Protein AF-X0UEX7-F1 (afdb_monomer_lite)

pLDDT: mean 84.22, std 16.59, range [38.22, 97.94]

Structure (mmCIF, N/CA/C/O backbone):
data_AF-X0UEX7-F1
#
_entry.id   AF-X0UEX7-F1
#
loop_
_atom_site.group_PDB
_atom_site.id
_atom_site.type_symbol
_atom_site.label_atom_id
_atom_site.label_alt_id
_atom_site.label_comp_id
_atom_site.label_asym_id
_atom_site.label_entity_id
_atom_site.label_seq_id
_atom_site.pdbx_PDB_ins_code
_atom_site.Cartn_x
_atom_site.Cartn_y
_atom_site.Cartn_z
_atom_site.occupancy
_atom_site.B_iso_or_equiv
_atom_site.auth_seq_id
_atom_site.auth_comp_id
_atom_site.auth_asym_id
_atom_site.auth_atom_id
_atom_site.pdbx_PDB_model_num
ATOM 1 N N . GLN A 1 1 ? -10.535 10.333 -13.454 1.00 56.88 1 GLN A N 1
ATOM 2 C CA . GLN A 1 1 ? -9.113 10.451 -13.052 1.00 56.88 1 GLN A CA 1
ATOM 3 C C . GLN A 1 1 ? -8.236 9.712 -14.061 1.00 56.88 1 GLN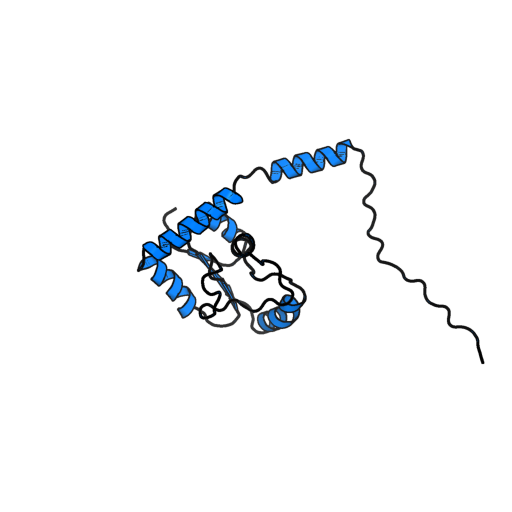 A C 1
ATOM 5 O O . GLN A 1 1 ? -8.600 8.604 -14.442 1.00 56.88 1 GLN A O 1
ATOM 10 N N . ALA A 1 2 ? -7.135 10.336 -14.504 1.00 71.94 2 ALA A N 1
ATOM 11 C CA . ALA A 1 2 ? -6.387 9.975 -15.721 1.00 71.94 2 ALA A CA 1
ATOM 12 C C . ALA A 1 2 ? -5.042 9.241 -15.506 1.00 71.94 2 ALA A C 1
ATOM 14 O O . ALA A 1 2 ? -4.434 8.817 -16.481 1.00 71.94 2 ALA A O 1
ATOM 15 N N . ALA A 1 3 ? -4.555 9.079 -14.269 1.00 87.25 3 ALA A N 1
ATOM 16 C CA . ALA A 1 3 ? -3.246 8.458 -14.032 1.00 87.25 3 ALA A CA 1
ATOM 17 C C . ALA A 1 3 ? -3.270 6.936 -14.284 1.00 87.25 3 ALA A C 1
ATOM 19 O O . ALA A 1 3 ? -4.128 6.231 -13.744 1.00 87.25 3 ALA A O 1
ATOM 20 N N . HIS A 1 4 ? -2.322 6.436 -15.086 1.00 92.50 4 HIS A N 1
ATOM 21 C CA . HIS A 1 4 ? -2.142 5.000 -15.361 1.00 92.50 4 HIS A CA 1
ATOM 22 C C . HIS A 1 4 ? -1.633 4.246 -14.126 1.00 92.50 4 HIS A C 1
ATOM 24 O O . HIS A 1 4 ? -2.213 3.233 -13.741 1.00 92.50 4 HIS A O 1
ATOM 30 N N . SER A 1 5 ? -0.617 4.810 -13.471 1.00 94.31 5 SER A N 1
ATOM 31 C CA . SER A 1 5 ? 0.024 4.310 -12.249 1.00 94.31 5 SER A CA 1
ATOM 32 C C . SER A 1 5 ? 0.353 5.480 -11.323 1.00 94.31 5 SER A C 1
ATOM 34 O O . SER A 1 5 ? 0.440 6.624 -11.780 1.00 94.31 5 SER A O 1
ATOM 36 N N . THR A 1 6 ? 0.571 5.211 -10.038 1.00 95.50 6 THR A N 1
ATOM 37 C CA . THR A 1 6 ? 0.840 6.245 -9.026 1.00 95.50 6 THR A CA 1
ATOM 38 C C . THR A 1 6 ? 2.053 5.914 -8.158 1.00 95.50 6 THR A C 1
ATOM 40 O O . THR A 1 6 ? 2.391 4.756 -7.920 1.00 95.50 6 THR A O 1
ATOM 43 N N . ILE A 1 7 ? 2.704 6.962 -7.652 1.00 95.62 7 ILE A N 1
ATOM 44 C CA . ILE A 1 7 ? 3.680 6.884 -6.561 1.00 95.62 7 ILE A CA 1
ATOM 45 C C . ILE A 1 7 ? 3.120 7.752 -5.436 1.00 95.62 7 ILE A C 1
ATOM 47 O O . ILE A 1 7 ? 2.746 8.898 -5.686 1.00 95.62 7 ILE A O 1
ATOM 51 N N . ALA A 1 8 ? 3.019 7.221 -4.220 1.00 94.25 8 ALA A N 1
ATOM 52 C CA . ALA A 1 8 ? 2.411 7.939 -3.102 1.00 94.25 8 ALA A CA 1
ATOM 53 C C . ALA A 1 8 ? 3.148 7.710 -1.777 1.00 94.25 8 ALA A C 1
ATOM 55 O O . ALA A 1 8 ? 3.756 6.665 -1.550 1.00 94.25 8 ALA A O 1
ATOM 56 N N . CYS A 1 9 ? 3.044 8.680 -0.869 1.00 87.69 9 CYS A N 1
ATOM 57 C CA . CYS A 1 9 ? 3.437 8.497 0.525 1.00 87.69 9 CYS A CA 1
ATOM 58 C C . CYS A 1 9 ? 2.318 7.762 1.280 1.00 87.69 9 CYS A C 1
ATOM 60 O O . CYS A 1 9 ? 1.143 8.104 1.138 1.00 87.69 9 CYS A O 1
ATOM 62 N N . SER A 1 10 ? 2.675 6.751 2.079 1.00 72.00 10 SER A N 1
ATOM 63 C CA . SER A 1 10 ? 1.714 5.956 2.862 1.00 72.00 10 SER A CA 1
ATOM 64 C C . SER A 1 10 ? 0.906 6.839 3.823 1.00 72.00 10 SER A C 1
ATOM 66 O O . SER A 1 10 ? 1.479 7.613 4.587 1.00 72.00 10 SER A O 1
ATOM 68 N N . GLY A 1 11 ? -0.423 6.727 3.775 1.00 73.38 11 GLY A N 1
ATOM 69 C CA . GLY A 1 11 ? -1.374 7.520 4.559 1.00 73.38 11 GLY A CA 1
ATOM 70 C C . GLY A 1 11 ? -2.821 7.232 4.143 1.00 73.38 11 GLY A C 1
ATOM 71 O O . GLY A 1 11 ? -3.098 6.186 3.545 1.00 73.38 11 GLY A O 1
ATOM 72 N N . SER A 1 12 ? -3.743 8.167 4.398 1.00 79.62 12 SER A N 1
ATOM 73 C CA . SER A 1 12 ? -5.158 8.059 3.982 1.00 79.62 12 SER A CA 1
ATOM 74 C C . SER A 1 12 ? -5.330 7.861 2.471 1.00 79.62 12 SER A C 1
ATOM 76 O O . SER A 1 12 ? -6.255 7.173 2.043 1.00 79.62 12 SER A O 1
ATOM 78 N N . VAL A 1 13 ? -4.387 8.373 1.675 1.00 89.81 13 VAL A N 1
ATOM 79 C CA . VAL A 1 13 ? -4.380 8.246 0.212 1.00 89.81 13 VAL A CA 1
ATOM 80 C C . VAL A 1 13 ? -4.347 6.789 -0.262 1.00 89.81 13 VAL A C 1
ATOM 82 O O . VAL A 1 13 ? -4.874 6.480 -1.321 1.00 89.81 13 VAL A O 1
ATOM 85 N N . SER A 1 14 ? -3.789 5.860 0.522 1.00 92.00 14 SER A N 1
ATOM 86 C CA . SER A 1 14 ? -3.714 4.444 0.125 1.00 92.00 14 SER A CA 1
ATOM 87 C C . SER A 1 14 ? -5.098 3.802 -0.038 1.00 92.00 14 SER A C 1
ATOM 89 O O . SER A 1 14 ? -5.321 3.053 -0.988 1.00 92.00 14 SER A O 1
ATOM 91 N N . LEU A 1 15 ? -6.055 4.142 0.832 1.00 91.69 15 LEU A N 1
ATOM 92 C CA . LEU A 1 15 ? -7.439 3.669 0.728 1.00 91.69 15 LEU A CA 1
ATOM 93 C C . LEU A 1 15 ? -8.195 4.345 -0.420 1.00 91.69 15 LEU A C 1
ATOM 95 O O . LEU A 1 15 ? -9.039 3.717 -1.055 1.00 91.69 15 LEU A O 1
ATOM 99 N N . GLU A 1 16 ? -7.876 5.603 -0.719 1.00 92.31 16 GLU A N 1
ATOM 100 C CA . GLU A 1 16 ? -8.421 6.301 -1.886 1.00 92.31 16 GLU A CA 1
ATOM 101 C C . GLU A 1 16 ? -7.916 5.667 -3.194 1.00 92.31 16 GLU A C 1
ATOM 103 O O . GLU A 1 16 ? -8.694 5.397 -4.108 1.00 92.31 16 GLU A O 1
ATOM 108 N N . LEU A 1 17 ? -6.627 5.330 -3.259 1.00 94.56 17 LEU A N 1
ATOM 109 C CA . LEU A 1 17 ? -6.024 4.640 -4.402 1.00 94.56 17 LEU A CA 1
ATOM 110 C C . LEU A 1 17 ? -6.574 3.219 -4.571 1.00 94.56 17 LEU A C 1
ATOM 112 O O . LEU A 1 17 ? -6.796 2.791 -5.704 1.00 94.56 17 LEU A O 1
ATOM 116 N N . LEU A 1 18 ? -6.880 2.521 -3.470 1.00 94.50 18 LEU A N 1
ATOM 117 C CA . LEU A 1 18 ? -7.648 1.273 -3.500 1.00 94.50 18 LEU A CA 1
ATOM 118 C C . LEU A 1 18 ? -9.052 1.495 -4.079 1.00 94.50 18 LEU A C 1
ATOM 120 O O . LEU A 1 18 ? -9.477 0.755 -4.963 1.00 94.50 18 LEU A O 1
ATOM 124 N N . TYR A 1 19 ? -9.770 2.527 -3.628 1.00 92.69 19 TYR A N 1
ATOM 125 C CA . TYR A 1 19 ? -11.111 2.832 -4.129 1.00 92.69 19 TYR A CA 1
ATOM 126 C C . TYR A 1 19 ? -11.125 3.092 -5.644 1.00 92.69 19 TYR A C 1
ATOM 128 O O . TYR A 1 19 ? -12.051 2.661 -6.339 1.00 92.69 19 TYR A O 1
ATOM 136 N N . PHE A 1 20 ? -10.091 3.742 -6.178 1.00 93.81 20 PHE A N 1
ATOM 137 C CA . PHE A 1 20 ? -9.929 3.979 -7.618 1.00 93.81 20 PHE A CA 1
ATOM 138 C C . PHE A 1 20 ? -9.182 2.875 -8.372 1.00 93.81 20 PHE A C 1
ATOM 140 O O . PHE A 1 20 ? -8.942 3.045 -9.571 1.00 93.81 20 PHE A O 1
ATOM 147 N N . THR A 1 21 ? -8.813 1.798 -7.673 1.00 96.06 21 THR A N 1
ATOM 148 C CA . THR A 1 21 ? -8.124 0.613 -8.199 1.00 96.06 21 THR A CA 1
ATOM 149 C C . THR A 1 21 ? -6.873 0.974 -8.997 1.00 96.06 21 THR A C 1
ATOM 151 O O . THR A 1 21 ? -6.651 0.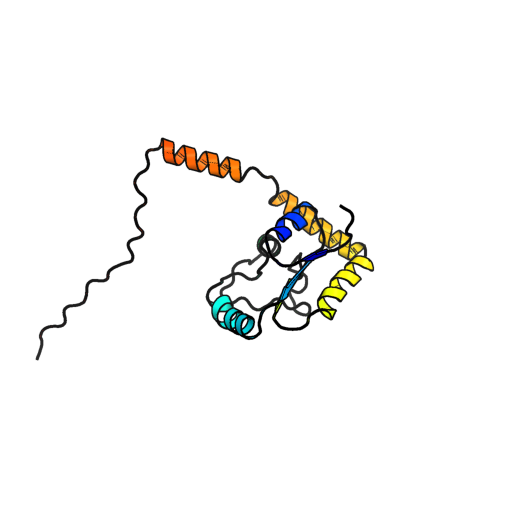514 -10.116 1.00 96.06 21 THR A O 1
ATOM 154 N N . ARG A 1 22 ? -6.048 1.858 -8.416 1.00 95.00 22 ARG A N 1
ATOM 155 C CA . ARG A 1 22 ? -4.832 2.386 -9.047 1.00 95.00 22 ARG A CA 1
ATOM 156 C C . ARG A 1 22 ? -3.584 1.638 -8.580 1.00 95.00 22 ARG A C 1
ATOM 158 O O . ARG A 1 22 ? -3.252 1.732 -7.396 1.00 95.00 22 ARG A O 1
ATOM 165 N N . PRO A 1 23 ? -2.860 0.957 -9.491 1.00 96.75 23 PRO A N 1
ATOM 166 C CA . PRO A 1 23 ? -1.540 0.413 -9.194 1.00 96.75 23 PRO A CA 1
ATOM 167 C C . PRO A 1 23 ? -0.621 1.507 -8.650 1.00 96.75 23 PRO A C 1
ATOM 169 O O . PRO A 1 23 ? -0.419 2.538 -9.298 1.00 96.75 23 PRO A O 1
ATOM 172 N N . THR A 1 24 ? -0.128 1.297 -7.430 1.00 96.81 24 THR A N 1
ATOM 173 C CA . THR A 1 24 ? 0.583 2.314 -6.651 1.00 96.81 24 THR A CA 1
ATOM 174 C C . THR A 1 24 ? 1.866 1.744 -6.070 1.00 96.81 24 THR A C 1
ATOM 176 O O . THR A 1 24 ? 1.833 0.705 -5.415 1.00 96.81 24 THR A O 1
ATOM 179 N N . VAL A 1 25 ? 2.973 2.469 -6.222 1.00 96.69 25 VAL A N 1
ATOM 180 C CA . VAL A 1 25 ? 4.175 2.262 -5.406 1.00 96.69 25 VAL A CA 1
ATOM 181 C C . VAL A 1 25 ? 4.133 3.200 -4.207 1.00 96.69 25 VAL A C 1
ATOM 183 O O . VAL A 1 25 ? 3.927 4.408 -4.347 1.00 96.69 25 VAL A O 1
ATOM 186 N N . ILE A 1 26 ? 4.341 2.656 -3.016 1.00 95.81 26 ILE A N 1
ATOM 187 C CA . ILE A 1 26 ? 4.364 3.411 -1.773 1.00 95.81 26 ILE A CA 1
ATOM 188 C C . ILE A 1 26 ? 5.811 3.697 -1.394 1.00 95.81 26 ILE A C 1
ATOM 190 O O . ILE A 1 26 ? 6.593 2.793 -1.115 1.00 95.81 26 ILE A O 1
ATOM 194 N N . TYR A 1 27 ? 6.178 4.970 -1.341 1.00 94.44 27 TYR A N 1
ATOM 195 C CA . TYR A 1 27 ? 7.513 5.390 -0.932 1.00 94.44 27 TYR A CA 1
ATOM 196 C C . TYR A 1 27 ? 7.415 6.326 0.261 1.00 94.44 27 TYR A C 1
ATOM 198 O O . TYR A 1 27 ? 6.646 7.286 0.250 1.00 94.44 27 TYR A O 1
ATOM 206 N N . TYR A 1 28 ? 8.199 6.053 1.301 1.00 91.19 28 TYR A N 1
ATOM 207 C CA . TYR A 1 28 ? 8.228 6.901 2.481 1.00 91.19 28 TYR A CA 1
ATOM 208 C C . TYR A 1 28 ? 9.671 7.147 2.911 1.00 91.19 28 TYR A C 1
ATOM 210 O O . TYR A 1 28 ? 10.369 6.231 3.352 1.00 91.19 28 TYR A O 1
ATOM 218 N N . LYS A 1 29 ? 10.117 8.405 2.793 1.00 91.31 29 LYS A N 1
ATOM 219 C CA . LYS A 1 29 ? 11.471 8.798 3.183 1.00 91.31 29 LYS A CA 1
ATOM 220 C C . LYS A 1 29 ? 11.568 8.917 4.698 1.00 91.31 29 LYS A C 1
ATOM 222 O O . LYS A 1 29 ? 10.970 9.800 5.306 1.00 91.31 29 LYS A O 1
ATOM 227 N N . LEU A 1 30 ? 12.375 8.055 5.297 1.00 90.75 30 LEU A N 1
ATOM 228 C CA . LEU A 1 30 ? 12.713 8.116 6.715 1.00 90.75 30 LEU A CA 1
ATOM 229 C C . LEU A 1 30 ? 14.049 8.836 6.917 1.00 90.75 30 LEU A C 1
ATOM 231 O O . LEU A 1 30 ? 14.928 8.804 6.053 1.00 90.75 30 LEU A O 1
ATOM 235 N N . SER A 1 31 ? 14.244 9.461 8.079 1.00 92.06 31 SER A N 1
ATOM 236 C CA . SER A 1 31 ? 15.596 9.847 8.495 1.00 92.06 31 SER A CA 1
ATOM 237 C C . SER A 1 31 ? 16.386 8.589 8.872 1.00 92.06 31 SER A C 1
ATOM 239 O O . SER A 1 31 ? 15.805 7.593 9.298 1.00 92.06 31 SER A O 1
ATOM 241 N N . ARG A 1 32 ? 17.717 8.603 8.730 1.00 91.56 32 ARG A N 1
ATOM 242 C CA . ARG A 1 32 ? 18.557 7.422 9.030 1.00 91.56 32 ARG A CA 1
ATOM 243 C C . ARG A 1 32 ? 18.407 6.952 10.478 1.00 91.56 32 ARG A C 1
ATOM 245 O O . ARG A 1 32 ? 18.300 5.757 10.736 1.00 91.56 32 ARG A O 1
ATOM 252 N N . VAL A 1 33 ? 18.363 7.905 11.408 1.00 90.38 33 VAL A N 1
ATOM 253 C CA . VAL A 1 33 ? 18.163 7.636 12.839 1.00 90.38 33 VAL A CA 1
ATOM 254 C C . VAL A 1 33 ? 16.777 7.045 13.078 1.00 90.38 33 VAL A C 1
ATOM 256 O O . VAL A 1 33 ? 16.647 6.064 13.805 1.00 90.38 33 VAL A O 1
ATOM 259 N N . PHE A 1 34 ? 15.752 7.592 12.421 1.00 87.12 34 PHE A N 1
ATOM 260 C CA . PHE A 1 34 ? 14.399 7.072 12.547 1.00 87.12 34 PHE A CA 1
ATOM 261 C C . PHE A 1 34 ? 14.258 5.682 11.929 1.00 87.12 34 PHE A C 1
ATOM 263 O O . PHE A 1 34 ? 13.656 4.825 12.553 1.00 87.12 34 PHE A O 1
ATOM 270 N N . GLU A 1 35 ? 14.842 5.404 10.760 1.00 87.56 35 GLU A N 1
ATOM 271 C CA . GLU A 1 35 ? 14.825 4.057 10.176 1.00 87.56 35 GLU A CA 1
ATOM 272 C C . GLU A 1 35 ? 15.532 3.047 11.086 1.00 87.56 35 GLU A C 1
ATOM 274 O O . GLU A 1 35 ? 15.037 1.936 11.278 1.00 87.56 35 GLU A O 1
ATOM 279 N N . TRP A 1 36 ? 16.666 3.425 11.680 1.00 88.00 36 TRP A N 1
ATOM 280 C CA . TRP A 1 36 ? 17.357 2.580 12.651 1.00 88.00 36 TRP A CA 1
ATOM 281 C C . TRP A 1 36 ? 16.477 2.293 13.874 1.00 88.00 36 TRP A C 1
ATOM 283 O O . TRP A 1 36 ? 16.319 1.133 14.262 1.00 88.00 36 TRP A O 1
ATOM 293 N N . LEU A 1 37 ? 15.853 3.329 14.446 1.00 86.38 37 LEU A N 1
ATOM 294 C CA . LEU A 1 37 ? 14.965 3.194 15.599 1.00 86.38 37 LEU A CA 1
ATOM 295 C C . LEU A 1 37 ? 13.726 2.366 15.251 1.00 86.38 37 LEU A C 1
ATOM 297 O O . LEU A 1 37 ? 13.355 1.472 16.005 1.00 86.38 37 LEU A O 1
ATOM 301 N N . PHE A 1 38 ? 13.131 2.614 14.088 1.00 82.75 38 PHE A N 1
ATOM 302 C CA . PHE A 1 38 ? 12.006 1.871 13.542 1.00 82.75 38 PHE A CA 1
ATOM 303 C C . PHE A 1 38 ? 12.370 0.387 13.428 1.00 82.75 38 PHE A C 1
ATOM 305 O O . PHE A 1 38 ? 11.771 -0.442 14.100 1.00 82.75 38 PHE A O 1
ATOM 312 N N . ARG A 1 39 ? 13.452 0.025 12.734 1.00 81.69 39 ARG A N 1
ATOM 313 C CA . ARG A 1 39 ? 13.904 -1.378 12.634 1.00 81.69 39 ARG A CA 1
ATOM 314 C C . ARG A 1 39 ? 14.209 -2.023 13.993 1.00 81.69 39 ARG A C 1
ATOM 316 O O . ARG A 1 39 ? 14.108 -3.237 14.140 1.00 81.69 39 ARG A O 1
ATOM 323 N N . ARG A 1 40 ? 14.617 -1.244 14.999 1.00 80.75 40 ARG A N 1
ATOM 324 C CA . ARG A 1 40 ? 14.966 -1.765 16.330 1.00 80.75 40 ARG A CA 1
ATOM 325 C C . ARG A 1 40 ? 13.751 -1.922 17.246 1.00 80.75 40 ARG A C 1
ATOM 327 O O . ARG A 1 40 ? 13.693 -2.892 18.002 1.00 80.75 40 ARG A O 1
ATOM 334 N N . VAL A 1 41 ? 12.822 -0.975 17.217 1.00 77.19 41 VAL A N 1
ATOM 335 C CA . VAL A 1 41 ? 11.679 -0.891 18.136 1.00 77.19 41 VAL A CA 1
ATOM 336 C C . VAL A 1 41 ? 10.406 -1.359 17.450 1.00 77.19 41 VAL A C 1
ATOM 338 O O . VAL A 1 41 ? 9.735 -2.250 17.963 1.00 77.19 41 VAL A O 1
ATOM 341 N N . PHE A 1 42 ? 10.102 -0.825 16.267 1.00 70.12 42 PHE A N 1
ATOM 342 C CA . PHE A 1 42 ? 8.916 -1.202 15.504 1.00 70.12 42 PHE A CA 1
ATOM 343 C C . PHE A 1 42 ? 8.929 -2.695 15.178 1.00 70.12 42 PHE A C 1
ATOM 345 O O . PHE A 1 42 ? 7.978 -3.372 15.529 1.00 70.12 42 PHE A O 1
ATOM 352 N N . SER A 1 43 ? 10.033 -3.264 14.681 1.00 69.62 43 SER A N 1
ATOM 353 C CA . SER A 1 43 ? 10.102 -4.713 14.400 1.00 69.62 43 SER A CA 1
ATOM 354 C C . SER A 1 43 ? 9.948 -5.623 15.633 1.00 69.62 43 SER A C 1
ATOM 356 O O . SER A 1 43 ? 9.840 -6.836 15.472 1.00 69.62 43 SER A O 1
ATOM 358 N N . ARG A 1 44 ? 9.973 -5.075 16.859 1.00 68.81 44 ARG A N 1
ATOM 359 C CA . ARG A 1 44 ? 9.721 -5.817 18.108 1.00 68.81 44 ARG A CA 1
ATOM 360 C C . ARG A 1 44 ? 8.322 -5.601 18.672 1.00 68.81 44 ARG A C 1
ATOM 362 O O . ARG A 1 44 ? 7.780 -6.500 19.305 1.00 68.81 44 ARG A O 1
ATOM 369 N N . VAL A 1 45 ? 7.779 -4.398 18.508 1.00 73.38 45 VAL A N 1
ATOM 370 C CA . VAL A 1 45 ? 6.515 -3.983 19.133 1.00 73.38 45 VAL A CA 1
ATOM 371 C C . VAL A 1 45 ? 5.365 -4.053 18.137 1.00 73.38 45 VAL A C 1
ATOM 373 O O . VAL A 1 45 ? 4.280 -4.534 18.461 1.00 73.38 45 VAL A O 1
ATOM 376 N N . ALA A 1 46 ? 5.601 -3.587 16.915 1.00 71.69 46 ALA A N 1
ATOM 377 C CA . ALA A 1 46 ? 4.637 -3.654 15.842 1.00 71.69 46 ALA A CA 1
ATOM 378 C C . ALA A 1 46 ? 4.637 -5.069 15.277 1.00 71.69 46 ALA A C 1
ATOM 380 O O . ALA A 1 46 ? 5.554 -5.504 14.582 1.00 71.69 46 ALA A O 1
ATOM 381 N N . LYS A 1 47 ? 3.571 -5.794 15.597 1.00 82.88 47 LYS A N 1
ATOM 382 C CA . LYS A 1 47 ? 3.345 -7.149 15.112 1.00 82.88 47 LYS A CA 1
ATOM 383 C C . LYS A 1 47 ? 2.773 -7.140 13.699 1.00 82.88 47 LYS A C 1
ATOM 385 O O . LYS A 1 47 ? 1.880 -7.925 13.458 1.00 82.88 47 LYS A O 1
ATOM 390 N N . ILE A 1 48 ? 3.168 -6.227 12.811 1.00 85.88 48 ILE A N 1
ATOM 391 C CA . ILE A 1 48 ? 2.559 -6.071 11.478 1.00 85.88 48 ILE A CA 1
ATOM 392 C C . ILE A 1 48 ? 3.605 -6.159 10.376 1.00 85.88 48 ILE A C 1
ATOM 394 O O . ILE A 1 48 ? 4.682 -5.580 10.497 1.00 85.88 48 ILE A O 1
ATOM 398 N N . ARG A 1 49 ? 3.279 -6.884 9.303 1.00 86.50 49 ARG A N 1
ATOM 399 C CA . ARG A 1 49 ? 4.203 -7.152 8.190 1.00 86.50 49 ARG A CA 1
ATOM 400 C C . ARG A 1 49 ? 4.394 -5.955 7.260 1.00 86.50 49 ARG A C 1
ATOM 402 O O . ARG A 1 49 ? 5.504 -5.721 6.796 1.00 86.50 49 ARG A O 1
ATOM 409 N N . TYR A 1 50 ? 3.319 -5.216 7.011 1.00 88.75 50 TYR A N 1
ATOM 410 C CA . TYR A 1 50 ? 3.293 -4.081 6.095 1.00 88.75 50 TYR A CA 1
ATOM 411 C C . TYR A 1 50 ? 2.875 -2.805 6.814 1.00 88.75 50 TYR A C 1
ATOM 413 O O . TYR A 1 50 ? 2.110 -2.838 7.778 1.00 88.75 50 TYR A O 1
ATOM 421 N N . VAL A 1 51 ? 3.369 -1.669 6.333 1.00 87.56 51 VAL A N 1
ATOM 422 C CA . VAL A 1 51 ? 2.996 -0.342 6.833 1.00 87.56 51 VAL A CA 1
ATOM 423 C C . VAL A 1 51 ? 1.659 0.093 6.243 1.00 87.56 51 VAL A C 1
ATOM 425 O O . VAL A 1 51 ? 0.872 0.760 6.915 1.00 87.56 51 VAL A O 1
ATOM 428 N N . THR A 1 52 ? 1.382 -0.256 4.986 1.00 90.88 52 THR A N 1
ATOM 429 C CA . THR A 1 52 ? 0.132 0.138 4.333 1.00 90.88 52 THR A CA 1
ATOM 430 C C . THR A 1 52 ? -1.010 -0.793 4.726 1.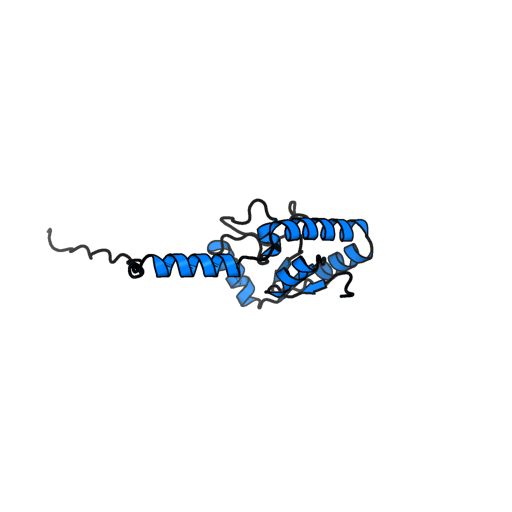00 90.88 52 THR A C 1
ATOM 432 O O . THR A 1 52 ? -0.905 -2.019 4.662 1.00 90.88 52 THR A O 1
ATOM 435 N N . LEU A 1 53 ? -2.155 -0.204 5.082 1.00 90.69 53 LEU A N 1
ATOM 436 C CA . LEU A 1 53 ? -3.348 -0.980 5.422 1.00 90.69 53 LEU A CA 1
ATOM 437 C C . LEU A 1 53 ? -3.816 -1.851 4.246 1.00 90.69 53 LEU A C 1
ATOM 439 O O . LEU A 1 53 ? -4.264 -2.970 4.457 1.00 90.69 53 LEU A O 1
ATOM 443 N N . VAL A 1 54 ? -3.669 -1.367 3.011 1.00 93.56 54 VAL A N 1
ATOM 444 C CA . VAL A 1 54 ? -4.043 -2.116 1.801 1.00 93.56 54 VAL A CA 1
ATOM 445 C C . VAL A 1 54 ? -3.283 -3.440 1.707 1.00 93.56 54 VAL A C 1
ATOM 447 O O . VAL A 1 54 ? -3.911 -4.475 1.503 1.00 93.56 54 VAL A O 1
ATOM 450 N N . ASN A 1 55 ? -1.966 -3.439 1.936 1.00 93.81 55 ASN A N 1
ATOM 451 C CA . ASN A 1 55 ? -1.185 -4.676 1.939 1.00 93.81 55 ASN A CA 1
ATOM 452 C C . ASN A 1 55 ? -1.544 -5.578 3.129 1.00 93.81 55 ASN A C 1
ATOM 454 O O . ASN A 1 55 ? -1.628 -6.793 2.967 1.00 93.81 55 ASN A O 1
ATOM 458 N N . LEU A 1 56 ? -1.826 -5.004 4.307 1.00 92.00 56 LEU A N 1
ATOM 459 C CA . LEU A 1 56 ? -2.273 -5.776 5.475 1.00 92.00 56 LEU A CA 1
ATOM 460 C C . LEU A 1 56 ? -3.619 -6.487 5.256 1.00 92.00 56 LEU A C 1
ATOM 462 O O . LEU A 1 56 ? -3.829 -7.551 5.822 1.00 92.00 56 LEU A O 1
ATOM 466 N N . LEU A 1 57 ? -4.526 -5.934 4.448 1.00 92.19 57 LEU A N 1
ATOM 467 C CA . LEU A 1 57 ? -5.833 -6.550 4.168 1.00 92.19 57 LEU A CA 1
ATOM 468 C C . LEU A 1 57 ? -5.769 -7.710 3.156 1.00 92.19 57 LEU A C 1
ATOM 470 O O . LEU A 1 57 ? -6.743 -8.455 3.000 1.00 92.19 57 LEU A O 1
ATOM 474 N N . VAL A 1 58 ? -4.650 -7.832 2.441 1.00 91.50 58 VAL A N 1
ATOM 475 C CA . VAL A 1 58 ? -4.424 -8.847 1.398 1.00 91.50 58 VAL A CA 1
ATOM 476 C C . VAL A 1 58 ? -3.495 -9.945 1.885 1.00 91.50 58 VAL A C 1
ATOM 478 O O . VAL A 1 58 ? -3.626 -11.081 1.451 1.00 91.50 58 VAL A O 1
ATOM 481 N N . CYS A 1 59 ? -2.561 -9.598 2.764 1.00 89.56 59 CYS A N 1
ATOM 482 C CA . CYS A 1 59 ? -1.630 -10.529 3.371 1.00 89.56 59 CYS A CA 1
ATOM 483 C C . CYS A 1 59 ? -2.370 -11.635 4.140 1.00 89.56 59 CYS A C 1
ATOM 485 O O . CYS A 1 59 ? -3.229 -11.335 4.969 1.00 89.56 59 CYS A O 1
ATOM 487 N N . ASP A 1 60 ? -1.985 -12.893 3.915 1.00 85.62 60 ASP A N 1
ATOM 488 C CA . ASP A 1 60 ? -2.532 -14.050 4.642 1.00 85.62 60 ASP A CA 1
ATOM 489 C C . ASP A 1 60 ? -2.141 -14.024 6.129 1.00 85.62 60 ASP A C 1
ATOM 491 O O . ASP A 1 60 ? -2.914 -14.393 7.012 1.00 85.62 60 ASP A O 1
ATOM 495 N N . GLU A 1 61 ? -0.933 -13.533 6.415 1.00 86.50 61 GLU A N 1
ATOM 496 C CA . GLU A 1 61 ? -0.363 -13.425 7.758 1.00 86.50 61 GLU A CA 1
ATOM 497 C C . GLU A 1 61 ? 0.022 -11.968 8.055 1.00 86.50 61 GLU A C 1
ATOM 499 O O . GLU A 1 61 ? 1.216 -11.622 8.080 1.00 86.50 61 GLU A O 1
ATOM 504 N N . PRO A 1 62 ? -0.976 -11.086 8.268 1.00 85.06 62 PRO A N 1
ATOM 505 C CA . PRO A 1 62 ? -0.730 -9.661 8.453 1.00 85.06 62 PRO A CA 1
ATOM 506 C C . PRO A 1 62 ? 0.010 -9.392 9.758 1.00 85.06 62 PRO A C 1
ATOM 508 O O . PRO A 1 62 ? 0.759 -8.414 9.845 1.00 85.06 62 PRO A O 1
ATOM 511 N N . PHE A 1 63 ? -0.180 -10.272 10.750 1.00 87.19 63 PHE A N 1
ATOM 512 C CA . PHE A 1 63 ? 0.468 -10.173 12.041 1.00 87.19 63 PHE A CA 1
ATOM 513 C C . PHE A 1 63 ? 1.627 -11.155 12.187 1.00 87.19 63 PHE A C 1
ATOM 515 O O . PHE A 1 63 ? 1.438 -12.365 12.088 1.00 87.19 63 PHE A O 1
ATOM 522 N N . CYS A 1 64 ? 2.823 -10.652 12.485 1.00 77.44 64 CYS A N 1
ATOM 523 C CA . CYS A 1 64 ? 4.011 -11.477 12.685 1.00 77.44 64 CYS A CA 1
ATOM 524 C C . CYS A 1 64 ? 4.799 -11.030 13.922 1.00 77.44 64 CYS A C 1
ATOM 526 O O . CYS A 1 64 ? 4.826 -9.854 14.276 1.00 77.44 64 CYS A O 1
ATOM 528 N N . GLN A 1 65 ? 5.442 -11.981 14.610 1.00 68.50 65 GLN A N 1
ATOM 529 C CA . GLN A 1 65 ? 6.231 -11.684 15.817 1.00 68.50 65 GLN A CA 1
ATOM 530 C C . GLN A 1 65 ? 7.489 -10.862 15.512 1.00 68.50 65 GLN A C 1
ATOM 532 O O . GLN A 1 65 ? 8.019 -10.192 16.397 1.00 68.50 65 GLN A O 1
ATOM 537 N N . ARG A 1 66 ? 7.969 -10.922 14.266 1.00 68.06 66 ARG A N 1
ATOM 538 C CA . ARG A 1 66 ? 9.125 -10.168 13.798 1.00 68.06 66 ARG A CA 1
ATOM 539 C C . ARG A 1 66 ? 8.953 -9.836 12.322 1.00 68.06 66 ARG A C 1
ATOM 541 O O . ARG A 1 66 ? 9.137 -10.691 11.462 1.00 68.06 66 ARG A O 1
ATOM 548 N N . ALA A 1 67 ? 8.578 -8.593 12.053 1.00 71.44 67 ALA A N 1
ATOM 549 C CA . ALA A 1 67 ? 8.448 -8.094 10.694 1.00 71.44 67 ALA A CA 1
ATOM 550 C C . ALA A 1 67 ? 9.832 -7.760 10.133 1.00 71.44 67 ALA A C 1
ATOM 552 O O . ALA A 1 67 ? 10.511 -6.844 10.617 1.00 71.44 67 ALA A O 1
ATOM 553 N N . GLU A 1 68 ? 10.254 -8.522 9.127 1.00 76.50 68 GLU A N 1
ATOM 554 C CA . GLU A 1 68 ? 11.356 -8.126 8.257 1.00 76.50 68 GLU A CA 1
ATOM 555 C C . GLU A 1 68 ? 10.831 -7.176 7.176 1.00 76.50 68 GLU A C 1
ATOM 557 O O . GLU A 1 68 ? 9.688 -7.334 6.736 1.00 76.50 68 GLU A O 1
ATOM 562 N N . PRO A 1 69 ? 11.626 -6.176 6.753 1.00 80.00 69 PRO A N 1
ATOM 563 C CA . PRO A 1 69 ? 11.257 -5.336 5.624 1.00 80.00 69 PRO A CA 1
ATOM 564 C C . PRO A 1 69 ? 10.971 -6.195 4.393 1.00 80.00 69 PRO A C 1
ATOM 566 O O . PRO A 1 69 ? 11.711 -7.137 4.115 1.00 80.00 69 PRO A O 1
ATOM 569 N N . TRP A 1 70 ? 9.924 -5.846 3.651 1.00 87.88 70 TRP A N 1
ATOM 570 C CA . TRP A 1 70 ? 9.650 -6.488 2.374 1.00 87.88 70 TRP A CA 1
ATOM 571 C C . TRP A 1 70 ? 10.830 -6.302 1.406 1.00 87.88 70 TRP A C 1
ATOM 573 O O . TRP A 1 70 ? 11.419 -5.220 1.326 1.00 87.88 70 TRP A O 1
ATOM 583 N N . ASP A 1 71 ? 11.165 -7.376 0.693 1.00 88.50 71 ASP A N 1
ATOM 584 C CA . ASP A 1 71 ? 12.243 -7.433 -0.290 1.00 88.50 71 ASP A CA 1
ATOM 585 C C . ASP A 1 71 ? 11.654 -7.723 -1.684 1.00 88.50 71 ASP A C 1
ATOM 587 O O . ASP A 1 71 ? 11.063 -8.795 -1.867 1.00 88.50 71 ASP A O 1
ATOM 591 N N . PRO A 1 72 ? 11.812 -6.814 -2.669 1.00 89.31 72 PRO A N 1
ATOM 592 C CA . PRO A 1 72 ? 11.323 -7.016 -4.034 1.00 89.31 72 PRO A CA 1
ATOM 593 C C . PRO A 1 72 ? 11.982 -8.189 -4.770 1.00 89.31 72 PRO A C 1
ATOM 595 O O . PRO A 1 72 ? 11.457 -8.622 -5.791 1.00 89.31 72 PRO A O 1
ATOM 598 N N . HIS A 1 73 ? 13.106 -8.715 -4.280 1.00 89.38 73 HIS A N 1
ATOM 599 C CA . HIS A 1 73 ? 13.796 -9.860 -4.887 1.00 89.38 73 HIS A CA 1
ATOM 600 C C . HIS A 1 73 ? 13.674 -11.144 -4.052 1.00 89.38 73 HIS A C 1
ATOM 602 O O . HIS A 1 73 ? 14.291 -12.160 -4.373 1.00 89.38 73 HIS A O 1
ATOM 608 N N . GLY A 1 74 ? 12.883 -11.105 -2.976 1.00 89.25 74 GLY A N 1
ATOM 609 C CA . GLY A 1 74 ? 12.667 -12.235 -2.082 1.00 89.25 74 GLY A CA 1
ATOM 610 C C . GLY A 1 74 ? 11.564 -13.198 -2.549 1.00 89.25 74 GLY A C 1
ATOM 611 O O . GLY A 1 74 ? 10.828 -12.924 -3.496 1.00 89.25 74 GLY A O 1
ATOM 612 N N . PRO A 1 75 ? 11.355 -14.314 -1.828 1.00 87.69 75 PRO A N 1
ATOM 613 C CA . PRO A 1 75 ? 10.350 -15.327 -2.175 1.00 87.69 75 PRO A CA 1
ATOM 614 C C . PRO A 1 75 ? 8.897 -14.830 -2.070 1.00 87.69 75 PRO A C 1
ATOM 616 O O . PRO A 1 75 ? 7.988 -15.469 -2.588 1.00 87.69 75 PRO A O 1
ATOM 619 N N . ARG A 1 76 ? 8.667 -13.700 -1.388 1.00 85.69 76 ARG A N 1
ATOM 620 C CA . ARG A 1 76 ? 7.350 -13.063 -1.199 1.00 85.69 76 ARG A CA 1
ATOM 621 C C . ARG A 1 76 ? 7.251 -11.725 -1.951 1.00 85.69 76 ARG A C 1
ATOM 623 O O . ARG A 1 76 ? 6.486 -10.846 -1.558 1.00 85.69 76 ARG A O 1
ATOM 630 N N . ALA A 1 77 ? 8.037 -11.553 -3.018 1.00 87.88 77 ALA A N 1
ATOM 631 C CA . ALA A 1 77 ? 8.068 -10.326 -3.816 1.00 87.88 77 ALA A CA 1
ATOM 632 C C . ALA A 1 77 ? 6.677 -9.919 -4.340 1.00 87.88 77 ALA A C 1
ATOM 634 O O . ALA A 1 77 ? 6.321 -8.749 -4.270 1.00 87.88 77 ALA A O 1
ATOM 635 N N . ASP A 1 78 ? 5.858 -10.884 -4.770 1.00 87.62 78 ASP A N 1
ATOM 636 C CA . ASP A 1 78 ? 4.533 -10.633 -5.364 1.00 87.62 78 ASP A CA 1
ATOM 637 C C . ASP A 1 78 ? 3.389 -10.450 -4.345 1.00 87.62 78 ASP A C 1
ATOM 639 O O . ASP A 1 78 ? 2.238 -10.191 -4.725 1.00 87.62 78 ASP A O 1
ATOM 643 N N . GLU A 1 79 ? 3.670 -10.614 -3.049 1.00 89.06 79 GLU A N 1
ATOM 644 C CA . GLU A 1 79 ? 2.655 -10.563 -1.996 1.00 89.06 79 GLU A CA 1
ATOM 645 C C . GLU A 1 79 ? 1.979 -9.185 -1.865 1.00 89.06 79 GLU A C 1
ATOM 647 O O . GLU A 1 79 ? 0.748 -9.135 -1.984 1.00 89.06 79 GLU A O 1
ATOM 652 N N . PRO A 1 80 ? 2.699 -8.060 -1.668 1.00 92.56 80 PRO A N 1
ATOM 653 C CA . PRO A 1 80 ? 2.047 -6.761 -1.561 1.00 92.56 80 PRO A CA 1
ATOM 654 C C . PRO A 1 80 ? 1.423 -6.348 -2.899 1.00 92.56 80 PRO A C 1
ATOM 656 O O . PRO A 1 80 ? 2.053 -6.436 -3.952 1.00 92.56 80 PRO A O 1
ATOM 659 N N . ILE A 1 81 ? 0.183 -5.848 -2.864 1.00 94.44 81 ILE A N 1
ATOM 660 C CA . ILE A 1 81 ? -0.432 -5.226 -4.050 1.00 94.44 81 ILE A CA 1
ATOM 661 C C . ILE A 1 81 ? 0.235 -3.877 -4.336 1.00 94.44 81 ILE A C 1
ATOM 663 O O . ILE A 1 81 ? 0.400 -3.500 -5.495 1.00 94.44 81 ILE A O 1
ATOM 667 N N . PHE A 1 82 ? 0.622 -3.161 -3.278 1.00 95.25 82 PHE A N 1
ATOM 668 C CA . PHE A 1 82 ? 1.364 -1.911 -3.349 1.00 95.25 82 PHE A CA 1
ATOM 669 C C . PHE A 1 82 ? 2.807 -2.133 -2.888 1.00 95.25 82 PHE A C 1
ATOM 671 O O . PHE A 1 82 ? 3.035 -2.186 -1.679 1.00 95.25 82 PHE A O 1
ATOM 678 N N . PRO A 1 83 ? 3.793 -2.242 -3.798 1.00 95.38 83 PRO A N 1
ATOM 679 C CA . PRO A 1 83 ? 5.205 -2.271 -3.417 1.00 95.38 83 PRO A CA 1
ATOM 680 C C . PRO A 1 83 ? 5.518 -1.112 -2.466 1.00 95.38 83 PRO A C 1
ATOM 682 O O . PRO A 1 83 ? 5.199 0.033 -2.787 1.00 95.38 83 PRO A O 1
ATOM 685 N N . GLU A 1 84 ? 6.088 -1.384 -1.289 1.00 93.25 84 GLU A N 1
ATOM 686 C CA . GLU A 1 84 ? 6.277 -0.364 -0.252 1.00 93.25 84 GLU A CA 1
ATOM 687 C C . GLU A 1 84 ? 7.726 -0.247 0.236 1.00 93.25 84 GLU A C 1
ATOM 689 O O . GLU A 1 84 ? 8.383 -1.231 0.566 1.00 93.25 84 GLU A O 1
ATOM 694 N N . TYR A 1 85 ? 8.216 0.993 0.316 1.00 93.31 85 TYR A N 1
ATOM 695 C CA . TYR A 1 85 ? 9.601 1.326 0.651 1.00 93.31 85 TYR A CA 1
ATOM 696 C C . TYR A 1 85 ? 9.678 2.374 1.777 1.00 93.31 85 TYR A C 1
ATOM 698 O O . TYR A 1 85 ? 9.939 3.554 1.515 1.00 93.31 85 TYR A O 1
ATOM 706 N N . PRO A 1 86 ? 9.467 1.980 3.048 1.00 90.50 86 PRO A N 1
ATOM 707 C CA . PRO A 1 86 ? 9.736 2.834 4.203 1.00 90.50 86 PRO A CA 1
ATOM 708 C C . PRO A 1 86 ? 11.241 2.833 4.520 1.00 90.50 86 PRO A C 1
ATOM 710 O O . PRO A 1 86 ? 11.734 2.001 5.283 1.00 90.50 86 PRO A O 1
ATOM 713 N N . THR A 1 87 ? 12.011 3.744 3.917 1.00 91.19 87 THR A N 1
ATOM 714 C CA . THR A 1 87 ? 13.478 3.743 4.056 1.00 91.19 87 THR A CA 1
ATOM 715 C C . THR A 1 87 ? 14.101 5.136 4.006 1.00 91.19 87 THR A C 1
ATOM 717 O O . THR A 1 87 ? 13.544 6.090 3.469 1.00 91.19 87 THR A O 1
ATOM 720 N N . SER A 1 88 ? 15.299 5.264 4.570 1.00 91.75 88 SER A N 1
ATOM 721 C CA . SER A 1 88 ? 16.179 6.424 4.419 1.00 91.75 88 SER A CA 1
ATOM 722 C C . SER A 1 88 ? 17.112 6.319 3.211 1.00 91.75 88 SER A C 1
ATOM 724 O O . SER A 1 88 ? 17.800 7.290 2.879 1.00 91.75 88 SER A O 1
ATOM 726 N N . ARG A 1 89 ? 17.144 5.168 2.529 1.00 91.94 89 ARG A N 1
ATOM 727 C CA . ARG A 1 89 ? 17.958 4.944 1.326 1.00 91.94 89 ARG A CA 1
ATOM 728 C C . ARG A 1 89 ? 17.307 5.548 0.084 1.00 91.94 89 ARG A C 1
ATOM 730 O O . ARG A 1 89 ? 16.173 6.020 0.136 1.00 91.94 89 ARG A O 1
ATOM 737 N N . ASP A 1 90 ? 18.074 5.625 -0.995 1.00 93.50 90 ASP A N 1
ATOM 738 C CA . ASP A 1 90 ? 17.525 5.903 -2.318 1.00 93.50 90 ASP A CA 1
ATOM 739 C C . ASP A 1 90 ? 16.936 4.607 -2.888 1.00 93.50 90 ASP A C 1
ATOM 741 O O . ASP A 1 90 ? 17.565 3.550 -2.811 1.00 93.50 90 ASP A O 1
ATOM 745 N N . LYS A 1 91 ? 15.705 4.702 -3.387 1.00 94.62 91 LYS A N 1
ATOM 746 C CA . LYS A 1 91 ? 14.939 3.623 -4.020 1.00 94.62 91 LYS A CA 1
ATOM 747 C C . LYS A 1 91 ? 14.324 4.079 -5.341 1.00 94.62 91 LYS A C 1
ATOM 749 O O . LYS A 1 91 ? 13.371 3.480 -5.818 1.00 94.62 91 LYS A O 1
ATOM 754 N N . SER A 1 92 ? 14.860 5.146 -5.934 1.00 95.19 92 SER A N 1
ATOM 755 C CA . SER A 1 92 ? 14.339 5.718 -7.177 1.00 95.19 92 SER A CA 1
ATOM 756 C C . SER A 1 92 ? 14.339 4.699 -8.316 1.00 95.19 92 SER A C 1
ATOM 758 O O . SER A 1 92 ? 13.361 4.627 -9.052 1.00 95.19 92 SER A O 1
ATOM 760 N N . ALA A 1 93 ? 15.393 3.879 -8.423 1.00 95.94 93 ALA A N 1
ATOM 761 C CA . ALA A 1 93 ? 15.475 2.812 -9.419 1.00 95.94 93 ALA A CA 1
ATOM 762 C C . ALA A 1 93 ? 14.392 1.746 -9.202 1.00 95.94 93 ALA A C 1
ATOM 764 O O . ALA A 1 93 ? 13.623 1.487 -10.122 1.00 95.94 93 ALA A O 1
ATOM 765 N N . ASP A 1 94 ? 14.271 1.209 -7.983 1.00 95.25 94 ASP A N 1
ATOM 766 C C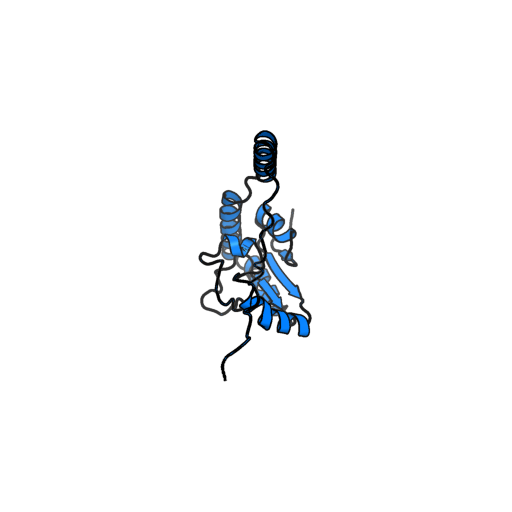A . ASP A 1 94 ? 13.251 0.208 -7.652 1.00 95.25 94 ASP A CA 1
ATOM 767 C C . ASP A 1 94 ? 11.826 0.747 -7.891 1.00 95.25 94 ASP A C 1
ATOM 769 O O . ASP A 1 94 ? 10.982 0.086 -8.487 1.00 95.25 94 ASP A O 1
ATOM 773 N N . VAL A 1 95 ? 11.546 1.980 -7.454 1.00 95.81 95 VAL A N 1
ATOM 774 C CA . VAL A 1 95 ? 10.236 2.624 -7.635 1.00 95.81 95 VAL A CA 1
ATOM 775 C C . VAL A 1 95 ? 9.930 2.830 -9.119 1.00 95.81 95 VAL A C 1
ATOM 777 O O . VAL A 1 95 ? 8.811 2.562 -9.560 1.00 95.81 95 VAL A O 1
ATOM 780 N N . ALA A 1 96 ? 10.908 3.302 -9.896 1.00 96.69 96 ALA A N 1
ATOM 781 C CA . ALA A 1 96 ? 10.747 3.499 -11.330 1.00 96.69 96 ALA A CA 1
ATOM 782 C C . ALA A 1 96 ? 10.532 2.173 -12.064 1.00 96.69 96 ALA A C 1
ATOM 784 O O . ALA A 1 96 ? 9.719 2.129 -12.983 1.00 96.69 96 ALA A O 1
ATOM 785 N N . GLU A 1 97 ? 11.208 1.101 -11.651 1.00 96.12 97 GLU A N 1
ATOM 786 C CA . GLU A 1 97 ? 11.070 -0.227 -12.246 1.00 96.12 97 GLU A CA 1
ATOM 787 C C . GLU A 1 97 ? 9.622 -0.726 -12.193 1.00 96.12 97 GLU A C 1
ATOM 789 O O . GLU A 1 97 ? 9.086 -1.102 -13.233 1.00 96.12 97 GLU A O 1
ATOM 794 N N . HIS A 1 98 ? 8.944 -0.616 -11.045 1.00 96.06 98 HIS A N 1
ATOM 795 C CA . HIS A 1 98 ? 7.521 -0.977 -10.919 1.00 96.06 98 HIS A CA 1
ATOM 796 C C . HIS A 1 98 ? 6.623 -0.167 -11.858 1.00 96.06 98 HIS A C 1
ATOM 798 O O . HIS A 1 98 ? 5.757 -0.709 -12.546 1.00 96.06 98 HIS A O 1
ATOM 804 N N . VAL A 1 99 ? 6.837 1.150 -11.923 1.00 96.56 99 VAL A N 1
ATOM 805 C CA . VAL A 1 99 ? 6.037 2.026 -12.792 1.00 96.56 99 VAL A CA 1
ATOM 806 C C . VAL A 1 99 ? 6.286 1.703 -14.265 1.00 96.56 99 VAL A C 1
ATOM 808 O O . VAL A 1 99 ? 5.337 1.624 -15.045 1.00 96.56 99 VAL A O 1
ATOM 811 N N . ILE A 1 100 ? 7.544 1.479 -14.648 1.00 97.38 100 ILE A N 1
ATOM 812 C CA . ILE A 1 100 ? 7.931 1.079 -16.001 1.00 97.38 100 ILE A CA 1
ATOM 813 C C . ILE A 1 100 ? 7.349 -0.296 -16.342 1.00 97.38 100 ILE A C 1
ATOM 815 O O . ILE A 1 100 ? 6.873 -0.469 -17.463 1.00 97.38 100 ILE A O 1
ATOM 819 N N . GLU A 1 101 ? 7.338 -1.253 -15.409 1.00 96.25 101 GLU A N 1
ATOM 820 C CA . GLU A 1 101 ? 6.730 -2.572 -15.607 1.00 96.25 101 GLU A CA 1
ATOM 821 C C . GLU A 1 101 ? 5.248 -2.424 -15.956 1.00 96.25 101 GLU A C 1
ATOM 823 O O . GLU A 1 101 ? 4.809 -2.921 -16.990 1.00 96.25 101 GLU A O 1
ATOM 828 N N . TRP A 1 102 ? 4.492 -1.657 -15.171 1.00 96.75 102 TRP A N 1
ATOM 829 C CA . TRP A 1 102 ? 3.075 -1.408 -15.441 1.00 96.75 102 TRP A CA 1
ATOM 830 C C . TRP A 1 102 ? 2.810 -0.637 -16.738 1.00 96.75 102 TRP A C 1
ATOM 832 O O . TRP A 1 102 ? 1.760 -0.822 -17.355 1.00 96.75 102 TRP A O 1
ATOM 842 N N . LEU A 1 103 ? 3.731 0.231 -17.162 1.00 96.69 103 LEU A N 1
ATOM 843 C CA . LEU A 1 103 ? 3.622 0.946 -18.437 1.00 96.69 103 LEU A CA 1
ATOM 844 C C . LEU A 1 103 ? 3.958 0.051 -19.638 1.00 96.69 103 LEU A C 1
ATOM 846 O O . LEU A 1 103 ? 3.354 0.199 -20.696 1.00 96.69 103 LEU A O 1
ATOM 850 N N . ARG A 1 104 ? 4.919 -0.868 -19.493 1.00 97.94 104 ARG A N 1
ATOM 851 C CA . ARG A 1 104 ? 5.392 -1.742 -20.580 1.00 97.94 104 ARG A CA 1
ATOM 852 C C . ARG A 1 104 ? 4.623 -3.053 -20.690 1.00 97.94 104 ARG A C 1
ATOM 854 O O . ARG A 1 104 ? 4.594 -3.639 -21.767 1.00 97.94 104 ARG A O 1
ATOM 861 N N . GLN A 1 105 ? 4.033 -3.527 -19.597 1.00 97.69 105 GLN A N 1
ATOM 862 C CA . GLN A 1 105 ? 3.375 -4.827 -19.508 1.00 97.69 105 GLN A CA 1
ATOM 863 C C . GLN A 1 105 ? 1.909 -4.652 -19.080 1.00 97.69 105 GLN A C 1
ATOM 865 O O . GLN A 1 105 ? 1.593 -4.762 -17.891 1.00 97.69 105 GLN A O 1
ATOM 870 N N . PRO A 1 106 ? 0.982 -4.434 -20.036 1.00 96.62 106 PRO A N 1
ATOM 871 C CA . PRO A 1 106 ? -0.440 -4.252 -19.736 1.00 96.62 106 PRO A CA 1
ATOM 872 C C . PRO A 1 106 ? -1.040 -5.386 -18.895 1.00 96.62 106 PRO A C 1
ATOM 874 O O . PRO A 1 106 ? -1.858 -5.134 -18.020 1.00 96.62 106 PRO A O 1
ATOM 877 N N . ALA A 1 107 ? -0.578 -6.626 -19.088 1.00 97.50 107 ALA A N 1
ATOM 878 C CA . ALA A 1 107 ? -1.025 -7.771 -18.296 1.00 97.50 107 ALA A CA 1
ATOM 879 C C . ALA A 1 107 ? -0.652 -7.663 -16.802 1.00 97.50 107 ALA A C 1
ATOM 881 O O . ALA A 1 107 ? -1.448 -8.037 -15.943 1.00 97.50 107 ALA A O 1
ATOM 882 N N . LYS A 1 108 ? 0.535 -7.131 -16.468 1.00 96.00 108 LYS A N 1
ATOM 883 C CA . LYS A 1 108 ? 0.953 -6.904 -15.071 1.00 96.00 108 LYS A CA 1
ATOM 884 C C . LYS A 1 108 ? 0.138 -5.790 -14.423 1.00 96.00 108 LYS A C 1
ATOM 886 O O . LYS A 1 108 ? -0.287 -5.930 -13.277 1.00 96.00 108 LYS A O 1
ATOM 891 N N . HIS A 1 109 ? -0.102 -4.709 -15.166 1.00 96.94 109 HIS A N 1
ATOM 892 C CA . HIS A 1 109 ? -0.960 -3.609 -14.725 1.00 96.94 109 HIS A CA 1
ATOM 893 C C . HIS A 1 109 ? -2.387 -4.089 -14.453 1.00 96.94 109 HIS A C 1
ATOM 895 O O . HIS A 1 109 ? -2.907 -3.864 -13.362 1.00 96.94 109 HIS A O 1
ATOM 901 N N . GLU A 1 110 ? -2.971 -4.833 -15.389 1.00 97.12 110 GLU A N 1
ATOM 902 C CA . GLU A 1 110 ? -4.332 -5.347 -15.266 1.00 97.12 110 GLU A CA 1
ATOM 903 C C . GLU A 1 110 ? -4.461 -6.366 -14.129 1.00 97.12 110 GLU A C 1
ATOM 905 O O . GLU A 1 110 ? -5.385 -6.281 -13.327 1.00 97.12 110 GLU A O 1
ATOM 910 N N . ARG A 1 111 ? -3.478 -7.257 -13.948 1.00 96.38 111 ARG A N 1
ATOM 911 C CA . ARG A 1 111 ? -3.444 -8.167 -12.791 1.00 96.38 111 ARG A CA 1
ATOM 912 C C . ARG A 1 111 ? -3.421 -7.404 -11.464 1.00 96.38 111 ARG A C 1
ATOM 914 O O . ARG A 1 111 ? -4.101 -7.795 -10.518 1.00 96.38 111 ARG A O 1
ATOM 921 N N . CYS A 1 112 ? -2.644 -6.324 -11.366 1.00 96.69 112 CYS A N 1
ATOM 922 C CA . CYS A 1 112 ? -2.632 -5.475 -10.172 1.00 96.69 112 CYS A CA 1
ATOM 923 C C . CYS A 1 112 ? -4.005 -4.816 -9.948 1.00 96.69 112 CYS A C 1
ATOM 925 O O . CYS A 1 112 ? -4.534 -4.864 -8.836 1.00 96.69 112 CYS A O 1
ATOM 927 N N . ARG A 1 113 ? -4.617 -4.271 -11.009 1.00 97.44 113 ARG A N 1
ATOM 928 C CA . ARG A 1 113 ? -5.966 -3.687 -10.960 1.00 97.44 113 ARG A CA 1
ATOM 929 C C . ARG A 1 113 ? -7.021 -4.686 -10.497 1.00 97.44 113 ARG A C 1
ATOM 931 O O . ARG A 1 113 ? -7.801 -4.344 -9.617 1.00 97.44 113 ARG A O 1
ATOM 938 N N . GLN A 1 114 ? -7.009 -5.908 -11.018 1.00 97.56 114 GLN A N 1
ATOM 939 C CA . GLN A 1 114 ? -7.956 -6.958 -10.636 1.00 97.56 114 GLN A CA 1
ATOM 940 C C . GLN A 1 114 ? -7.840 -7.306 -9.151 1.00 97.56 114 GLN A C 1
ATOM 942 O O . GLN A 1 114 ? -8.841 -7.301 -8.440 1.00 97.56 114 GLN A O 1
A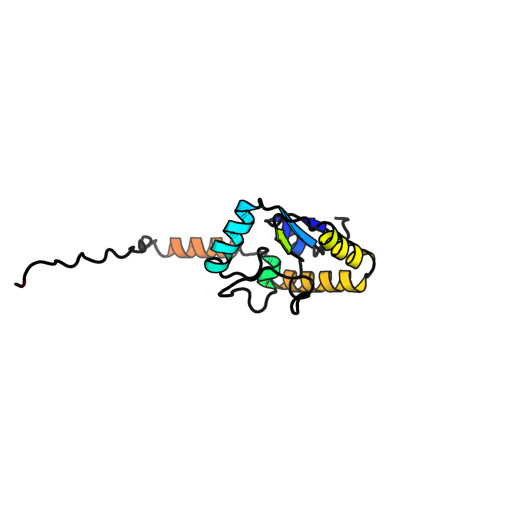TOM 947 N N . ARG A 1 115 ? -6.615 -7.478 -8.635 1.00 97.12 115 ARG A N 1
ATOM 948 C CA . ARG A 1 115 ? -6.393 -7.697 -7.193 1.00 97.12 115 ARG A CA 1
ATOM 949 C C . ARG A 1 115 ? -6.927 -6.532 -6.343 1.00 97.12 115 ARG A C 1
ATOM 951 O O . ARG A 1 115 ? -7.461 -6.752 -5.256 1.00 97.12 115 ARG A O 1
ATOM 958 N N . LEU A 1 116 ? -6.801 -5.289 -6.820 1.00 97.00 116 LEU A N 1
ATOM 959 C CA . LEU A 1 116 ? -7.380 -4.114 -6.153 1.00 97.00 116 LEU A CA 1
ATOM 960 C C . LEU A 1 116 ? -8.908 -4.102 -6.225 1.00 97.00 116 LEU A C 1
ATOM 962 O O . LEU A 1 116 ? -9.549 -3.733 -5.246 1.00 97.00 116 LEU A O 1
ATOM 966 N N . GLU A 1 117 ? -9.495 -4.485 -7.356 1.00 97.06 117 GLU A N 1
ATOM 967 C CA . GLU A 1 117 ? -10.945 -4.581 -7.544 1.00 97.06 117 GLU A CA 1
ATOM 968 C C . GLU A 1 117 ? -11.556 -5.638 -6.619 1.00 97.06 117 GLU A C 1
ATOM 970 O O . GLU A 1 117 ? -12.530 -5.350 -5.919 1.00 97.06 117 GLU A O 1
ATOM 975 N N . GLU A 1 118 ? -10.928 -6.809 -6.522 1.00 96.88 118 GLU A N 1
ATOM 976 C CA . GLU A 1 118 ? -11.300 -7.874 -5.586 1.00 96.88 118 GLU A CA 1
ATOM 977 C C . GLU A 1 118 ? -11.230 -7.399 -4.131 1.00 96.88 118 GLU A C 1
ATOM 979 O O . GLU A 1 118 ? -12.168 -7.591 -3.350 1.00 96.88 118 GLU A O 1
ATOM 984 N N . LEU A 1 119 ? -10.135 -6.733 -3.751 1.00 96.12 119 LEU A N 1
ATOM 985 C CA . LEU A 1 119 ? -9.997 -6.190 -2.405 1.00 96.12 119 LEU A CA 1
ATOM 986 C C . LEU A 1 119 ? -11.045 -5.107 -2.131 1.00 96.12 119 LEU A C 1
ATOM 988 O O . LEU A 1 119 ? -11.691 -5.124 -1.083 1.00 96.12 119 LEU A O 1
ATOM 992 N N . LYS A 1 120 ? -11.249 -4.180 -3.071 1.00 95.62 120 LYS A N 1
ATOM 993 C CA . LYS A 1 120 ? -12.244 -3.109 -2.969 1.00 95.62 120 LYS A CA 1
ATOM 994 C C . LYS A 1 120 ? -13.642 -3.686 -2.766 1.00 95.62 120 LYS A C 1
ATOM 996 O O . LYS A 1 120 ? -14.357 -3.209 -1.888 1.00 95.62 120 LYS A O 1
ATOM 1001 N N . ALA A 1 121 ? -14.018 -4.717 -3.523 1.00 95.00 121 ALA A N 1
ATOM 1002 C CA . ALA A 1 121 ? -15.309 -5.383 -3.376 1.00 95.00 121 ALA A CA 1
ATOM 1003 C C . ALA A 1 121 ? -15.506 -5.965 -1.965 1.00 95.00 121 ALA A C 1
ATOM 1005 O O . ALA A 1 121 ? -16.608 -5.907 -1.423 1.00 95.00 121 ALA A O 1
ATOM 1006 N N . ARG A 1 122 ? -14.428 -6.460 -1.341 1.00 93.56 122 ARG A N 1
ATOM 1007 C CA . ARG A 1 122 ? -14.453 -7.011 0.021 1.00 93.56 122 ARG A CA 1
ATOM 1008 C C . ARG A 1 122 ? -14.572 -5.949 1.115 1.00 93.56 122 ARG A C 1
ATOM 1010 O O . ARG A 1 122 ? -15.250 -6.202 2.104 1.00 93.56 122 ARG A O 1
ATOM 1017 N N . VAL A 1 123 ? -13.895 -4.802 0.987 1.00 91.25 123 VAL A N 1
ATOM 1018 C CA . VAL A 1 123 ? -13.690 -3.879 2.131 1.00 91.25 123 VAL A CA 1
ATOM 1019 C C . VAL A 1 123 ? -14.254 -2.467 1.946 1.00 91.25 123 VAL A C 1
ATOM 1021 O O . VAL A 1 123 ? -14.427 -1.747 2.927 1.00 91.25 123 VAL A O 1
ATOM 1024 N N . ALA A 1 124 ? -14.557 -2.039 0.717 1.00 87.81 124 ALA A N 1
ATOM 1025 C CA . ALA A 1 124 ? -14.926 -0.655 0.400 1.00 87.81 124 ALA A CA 1
ATOM 1026 C C . ALA A 1 124 ? -16.437 -0.456 0.153 1.00 87.81 124 ALA A C 1
ATOM 1028 O O . ALA A 1 124 ? -16.835 0.426 -0.606 1.00 87.81 124 ALA A O 1
ATOM 1029 N N . HIS A 1 125 ? -17.293 -1.249 0.803 1.00 85.44 125 HIS A N 1
ATOM 1030 C CA . HIS A 1 125 ? -18.758 -1.177 0.668 1.00 85.44 125 HIS A CA 1
ATOM 1031 C C . HIS A 1 125 ? -19.420 -0.072 1.523 1.00 85.44 125 HIS A C 1
ATOM 1033 O O . HIS A 1 125 ? -20.640 0.082 1.523 1.00 85.44 125 HIS A O 1
ATOM 1039 N N . GLY A 1 126 ? -18.636 0.706 2.278 1.00 85.25 126 GLY A N 1
ATOM 1040 C CA . GLY A 1 126 ? -19.150 1.748 3.171 1.00 85.25 126 GLY A CA 1
ATOM 1041 C C . GLY A 1 126 ? -19.911 1.185 4.379 1.00 85.25 126 GLY A C 1
ATOM 1042 O O . GLY A 1 126 ? -19.756 0.027 4.757 1.00 85.25 126 GLY A O 1
ATOM 1043 N N . GLY A 1 127 ? -20.710 2.025 5.042 1.00 88.94 127 GLY A N 1
ATOM 1044 C CA . GLY A 1 127 ? -21.550 1.611 6.176 1.00 88.94 127 GLY A CA 1
ATOM 1045 C C . GLY A 1 127 ? -20.848 1.549 7.538 1.00 88.94 127 GLY A C 1
ATOM 1046 O O . GLY A 1 127 ? -21.539 1.550 8.553 1.00 88.94 127 GLY A O 1
ATOM 1047 N N . ALA A 1 128 ? -19.513 1.606 7.594 1.00 89.25 128 ALA A N 1
ATOM 1048 C CA . ALA A 1 128 ? -18.753 1.603 8.849 1.00 89.25 128 ALA A CA 1
ATOM 1049 C C . ALA A 1 128 ? -19.198 2.715 9.820 1.00 89.25 128 ALA A C 1
ATOM 1051 O O . ALA A 1 128 ? -19.470 2.441 10.986 1.00 89.25 128 ALA A O 1
ATOM 1052 N N . SER A 1 129 ? -19.374 3.951 9.335 1.00 93.69 129 SER A N 1
ATOM 1053 C CA . SER A 1 129 ? -19.865 5.067 10.160 1.00 93.69 129 SER A CA 1
ATOM 1054 C C . SER A 1 129 ? -21.286 4.837 10.674 1.00 93.69 129 SER A C 1
ATOM 1056 O O . SER A 1 129 ? -21.591 5.181 11.812 1.00 93.69 129 SER A O 1
ATOM 1058 N N . ARG A 1 130 ? -22.154 4.215 9.862 1.00 95.19 130 ARG A N 1
ATOM 1059 C CA . ARG A 1 130 ? -23.520 3.862 10.269 1.00 95.19 130 ARG A CA 1
ATOM 1060 C C . ARG A 1 130 ? -23.499 2.783 11.347 1.00 95.19 130 ARG A C 1
ATOM 1062 O O . ARG A 1 130 ? -24.137 2.961 12.374 1.00 95.19 130 ARG A O 1
ATOM 1069 N N . ALA A 1 131 ? -22.731 1.714 11.145 1.00 92.88 131 ALA A N 1
ATOM 1070 C CA . ALA A 1 131 ? -22.572 0.641 12.122 1.00 92.88 131 ALA A CA 1
ATOM 1071 C C . ALA A 1 131 ? -22.002 1.164 13.451 1.00 92.88 131 ALA A C 1
ATOM 1073 O O . ALA A 1 131 ? -22.519 0.830 14.515 1.00 92.88 131 ALA A O 1
ATOM 1074 N N . ALA A 1 132 ? -20.998 2.045 13.392 1.00 95.06 132 ALA A N 1
ATOM 1075 C CA . ALA A 1 132 ? -20.441 2.707 14.567 1.00 95.06 132 ALA A CA 1
ATOM 1076 C C . ALA A 1 132 ? -21.492 3.565 15.289 1.00 95.06 132 ALA A C 1
ATOM 1078 O O . ALA A 1 132 ? -21.649 3.442 16.502 1.00 95.06 132 ALA A O 1
ATOM 1079 N N . ALA A 1 133 ? -22.262 4.378 14.557 1.00 97.00 133 ALA A N 1
ATOM 1080 C CA . ALA A 1 133 ? -23.342 5.177 15.134 1.00 97.00 133 ALA A CA 1
ATOM 1081 C C . ALA A 1 133 ? -24.411 4.295 15.801 1.00 97.00 133 ALA A C 1
ATOM 1083 O O . ALA A 1 133 ? -24.790 4.546 16.943 1.00 97.00 133 ALA A O 1
ATOM 1084 N N . THR A 1 134 ? -24.843 3.219 15.136 1.00 96.69 134 THR A N 1
ATOM 1085 C CA . THR A 1 134 ? -25.780 2.239 15.703 1.00 96.69 134 THR A CA 1
ATOM 1086 C C . THR A 1 134 ? -25.229 1.612 16.985 1.00 96.69 134 THR A C 1
ATOM 1088 O O . THR A 1 134 ? -25.954 1.520 17.974 1.00 96.69 134 THR A O 1
ATOM 1091 N N . ALA A 1 135 ? -23.950 1.228 17.009 1.00 95.88 135 ALA A N 1
ATOM 1092 C CA . ALA A 1 135 ? -23.309 0.652 18.190 1.00 95.88 135 ALA A CA 1
ATOM 1093 C C . ALA A 1 135 ? -23.226 1.647 19.363 1.00 95.88 135 ALA A C 1
ATOM 1095 O O . ALA A 1 135 ? -23.508 1.277 20.505 1.00 95.88 135 ALA A O 1
ATOM 1096 N N . ILE A 1 136 ? -22.889 2.912 19.087 1.00 96.31 136 ILE A N 1
ATOM 1097 C CA . ILE A 1 136 ? -22.846 3.984 20.091 1.00 96.31 136 ILE A CA 1
ATOM 1098 C C . ILE A 1 136 ? -24.242 4.213 20.683 1.00 96.31 136 ILE A C 1
ATOM 1100 O O . ILE A 1 136 ? -24.399 4.183 21.904 1.00 96.31 136 ILE A O 1
ATOM 1104 N N . LEU A 1 137 ? -25.265 4.369 19.835 1.00 96.81 137 LEU A N 1
ATOM 1105 C CA . LEU A 1 137 ? -26.651 4.570 20.272 1.00 96.81 137 LEU A CA 1
ATOM 1106 C C . LEU A 1 137 ? -27.160 3.391 21.110 1.00 96.81 137 LEU A C 1
ATOM 1108 O O . LEU A 1 137 ? -27.750 3.602 22.168 1.00 96.81 137 LEU A O 1
ATOM 1112 N N . ALA A 1 138 ? -26.871 2.154 20.696 1.00 95.25 138 ALA A N 1
ATOM 1113 C CA . ALA A 1 138 ? -27.244 0.959 21.449 1.00 95.25 138 ALA A CA 1
ATOM 1114 C C . ALA A 1 138 ? -26.588 0.908 22.840 1.00 95.25 138 ALA A C 1
ATOM 1116 O O . ALA A 1 138 ? -27.204 0.437 23.797 1.00 95.25 138 ALA A O 1
ATOM 1117 N N . ARG A 1 139 ? -25.345 1.391 22.972 1.00 95.06 139 ARG A N 1
ATOM 1118 C CA . ARG A 1 139 ? -24.635 1.427 24.258 1.00 95.06 139 ARG A CA 1
ATOM 1119 C C . ARG A 1 139 ? -25.153 2.528 25.181 1.00 95.06 139 ARG A C 1
ATOM 1121 O O . ARG A 1 139 ? -25.248 2.293 26.380 1.00 95.06 139 ARG A O 1
ATOM 1128 N N . LEU A 1 140 ? -25.532 3.682 24.633 1.00 95.25 140 LEU A N 1
ATOM 1129 C CA . LEU A 1 140 ? -26.163 4.763 25.397 1.00 95.25 140 LEU A CA 1
ATOM 1130 C C . LEU A 1 140 ? -27.566 4.370 25.882 1.00 95.25 140 LEU A C 1
ATOM 1132 O O . LEU A 1 140 ? -27.892 4.593 27.045 1.00 95.25 140 LEU A O 1
ATOM 1136 N N . ALA A 1 141 ? -28.363 3.718 25.030 1.00 90.31 141 ALA A N 1
ATOM 1137 C CA . ALA A 1 141 ? -29.717 3.270 25.366 1.00 90.31 141 ALA A CA 1
ATOM 1138 C C . ALA A 1 141 ? -29.752 2.199 26.472 1.00 90.31 141 ALA A C 1
ATOM 1140 O O . ALA A 1 141 ? -30.715 2.126 27.228 1.00 90.31 141 ALA A O 1
ATOM 1141 N N . LYS A 1 142 ? -28.695 1.386 26.600 1.00 86.06 142 LYS A N 1
ATOM 1142 C CA . LYS A 1 142 ? -28.561 0.379 27.668 1.00 86.06 142 LYS A CA 1
ATOM 1143 C C . LYS A 1 142 ? -28.195 0.964 29.040 1.00 86.06 142 LYS A C 1
ATOM 1145 O O . LYS A 1 142 ? -28.093 0.200 29.993 1.00 86.06 142 LYS A O 1
ATOM 1150 N N . GLY A 1 143 ? -28.024 2.285 29.147 1.00 67.12 143 GLY A N 1
ATOM 1151 C CA . GLY A 1 143 ? -27.554 2.952 30.357 1.00 67.12 143 GLY A CA 1
ATOM 1152 C C . GLY A 1 143 ? -26.058 2.717 30.541 1.00 67.12 143 GLY A C 1
ATOM 1153 O O . GLY A 1 143 ? -25.608 1.596 30.766 1.00 67.12 143 GLY A O 1
ATOM 1154 N N . ALA A 1 144 ? -25.259 3.772 30.409 1.00 59.41 144 ALA A N 1
ATOM 1155 C CA . ALA A 1 144 ? -23.817 3.692 30.584 1.00 59.41 144 ALA A CA 1
ATOM 1156 C C . ALA A 1 144 ? -23.466 3.208 32.004 1.00 59.41 144 ALA A C 1
ATOM 1158 O O . ALA A 1 144 ? -23.462 3.990 32.952 1.00 59.41 144 ALA A O 1
ATOM 1159 N N . THR A 1 145 ? -23.106 1.933 32.159 1.00 57.56 145 THR A N 1
ATOM 1160 C CA . THR A 1 145 ? -22.207 1.545 33.242 1.00 57.56 145 THR A CA 1
ATOM 1161 C C . THR A 1 145 ? -20.850 2.158 32.923 1.00 57.56 145 THR A C 1
ATOM 1163 O O . THR A 1 145 ? -20.289 1.951 31.841 1.00 57.56 145 THR A O 1
ATOM 1166 N N . SER A 1 146 ? -20.395 3.011 33.842 1.00 53.81 146 SER A N 1
ATOM 1167 C CA . SER A 1 146 ? -19.135 3.753 33.781 1.00 53.81 146 SER A CA 1
ATOM 1168 C C . SER A 1 146 ? -18.008 2.875 33.222 1.00 53.81 146 SER A C 1
ATOM 1170 O O . SER A 1 146 ? -17.932 1.703 33.608 1.00 53.81 146 SER A O 1
ATOM 1172 N N . PRO A 1 147 ? -17.146 3.374 32.313 1.00 53.91 147 PRO A N 1
ATOM 1173 C CA . PRO A 1 147 ? -16.025 2.587 31.822 1.00 53.91 147 PRO A CA 1
ATOM 1174 C C . PRO A 1 147 ? -15.207 2.111 33.023 1.00 53.91 147 PRO A C 1
ATOM 1176 O O . PRO A 1 147 ? -14.647 2.919 33.765 1.00 53.91 147 PRO A O 1
ATOM 1179 N N . GLN A 1 148 ? -15.178 0.791 33.234 1.00 51.22 148 GLN A N 1
ATOM 1180 C CA . GLN A 1 148 ? -14.253 0.160 34.163 1.00 51.22 148 GLN A CA 1
ATOM 1181 C C . GLN A 1 148 ? -12.865 0.662 33.777 1.00 51.22 148 GLN A C 1
ATOM 1183 O O . GLN A 1 148 ? -12.360 0.355 32.696 1.00 51.22 148 GLN A O 1
ATOM 1188 N N . LYS A 1 149 ? -12.272 1.495 34.637 1.00 44.41 149 LYS A N 1
ATOM 1189 C CA . LYS A 1 149 ? -10.853 1.815 34.549 1.00 44.41 149 LYS A CA 1
ATOM 1190 C C . LYS A 1 149 ? -10.146 0.465 34.500 1.00 44.41 149 LYS A C 1
ATOM 1192 O O . LYS A 1 149 ? -10.334 -0.338 35.413 1.00 44.41 149 LYS A O 1
ATOM 1197 N N . HIS A 1 150 ? -9.395 0.190 33.435 1.00 46.78 150 HIS A N 1
ATOM 1198 C CA . HIS A 1 150 ? -8.415 -0.885 33.471 1.00 46.78 150 HIS A CA 1
ATOM 1199 C C . HIS A 1 150 ? -7.502 -0.567 34.654 1.00 46.78 150 HIS A C 1
ATOM 1201 O O . HIS A 1 150 ? -6.694 0.357 34.580 1.00 46.78 150 HIS A O 1
ATOM 1207 N N . ALA A 1 151 ? -7.725 -1.246 35.779 1.00 44.31 151 ALA A N 1
ATOM 1208 C CA . ALA A 1 151 ? -6.872 -1.143 36.939 1.00 44.31 151 ALA A CA 1
ATOM 1209 C C . ALA A 1 151 ? -5.504 -1.663 36.499 1.00 44.31 151 ALA A C 1
ATOM 1211 O O . ALA A 1 151 ? -5.309 -2.862 36.302 1.00 44.31 151 ALA A O 1
ATOM 1212 N N . VAL A 1 152 ? -4.584 -0.730 36.259 1.00 44.41 152 VAL A N 1
ATOM 1213 C CA . VAL A 1 152 ? -3.154 -1.005 36.307 1.00 44.41 152 VAL A CA 1
ATOM 1214 C C . VAL A 1 152 ? -2.926 -1.614 37.683 1.00 44.41 152 VAL A C 1
ATOM 1216 O O . VAL A 1 152 ? -3.234 -0.981 38.689 1.00 44.41 152 VAL A O 1
ATOM 1219 N N . GLY A 1 153 ? -2.518 -2.880 37.710 1.00 41.19 153 GLY A N 1
ATOM 1220 C CA . GLY A 1 153 ? -2.287 -3.602 38.949 1.00 41.19 153 GLY A CA 1
ATOM 1221 C C . GLY A 1 153 ? -1.236 -2.885 39.785 1.00 41.19 153 GLY A C 1
ATOM 1222 O O . GLY A 1 153 ? -0.056 -2.914 39.452 1.00 41.19 153 GLY A O 1
ATOM 1223 N N . GLU A 1 154 ? -1.662 -2.266 40.881 1.00 42.06 154 GLU A N 1
ATOM 1224 C CA . GLU A 1 154 ? -0.807 -2.105 42.048 1.00 42.06 154 GLU A CA 1
ATOM 1225 C C . GLU A 1 154 ? -0.635 -3.495 42.662 1.00 42.06 154 GLU A C 1
ATOM 1227 O O . GLU A 1 154 ? -1.548 -4.057 43.266 1.00 42.06 154 GLU A O 1
ATOM 1232 N N . GLN A 1 155 ? 0.541 -4.084 42.454 1.00 46.22 155 GLN A N 1
ATOM 1233 C CA . GLN A 1 155 ? 1.012 -5.165 43.310 1.00 46.22 155 GLN A CA 1
ATOM 1234 C C . GLN A 1 155 ? 1.277 -4.577 44.705 1.00 46.22 155 GLN A C 1
ATOM 1236 O O . GLN A 1 155 ? 1.984 -3.571 44.800 1.00 46.22 155 GLN A O 1
ATOM 1241 N N . PRO A 1 156 ? 0.758 -5.176 45.789 1.00 39.25 156 PRO A N 1
ATOM 1242 C CA . PRO A 1 156 ? 1.126 -4.755 47.128 1.00 39.25 156 PRO A CA 1
ATOM 1243 C C . PRO A 1 156 ? 2.599 -5.083 47.380 1.00 39.25 156 PRO A C 1
ATOM 1245 O O . PRO A 1 156 ? 3.067 -6.188 47.095 1.00 39.25 156 PRO A O 1
ATOM 1248 N N . ALA A 1 157 ? 3.321 -4.093 47.904 1.00 44.88 157 ALA A N 1
ATOM 1249 C CA . ALA A 1 157 ? 4.690 -4.223 48.372 1.00 44.88 157 ALA A CA 1
ATOM 1250 C C . ALA A 1 157 ? 4.784 -5.363 49.397 1.00 44.88 157 ALA A C 1
ATOM 1252 O O . ALA A 1 157 ? 4.086 -5.356 50.411 1.00 44.88 157 ALA A O 1
ATOM 1253 N N . ALA A 1 158 ? 5.643 -6.343 49.117 1.00 43.34 158 ALA A N 1
ATOM 1254 C CA . ALA A 1 158 ? 6.000 -7.371 50.078 1.00 43.34 158 ALA A CA 1
ATOM 1255 C C . ALA A 1 158 ? 6.801 -6.728 51.218 1.00 43.34 158 ALA A C 1
ATOM 1257 O O . ALA A 1 158 ? 7.881 -6.170 51.016 1.00 43.34 158 ALA A O 1
ATOM 1258 N N . ASP A 1 159 ? 6.219 -6.802 52.407 1.00 40.81 159 ASP A N 1
ATOM 1259 C CA . ASP A 1 159 ? 6.787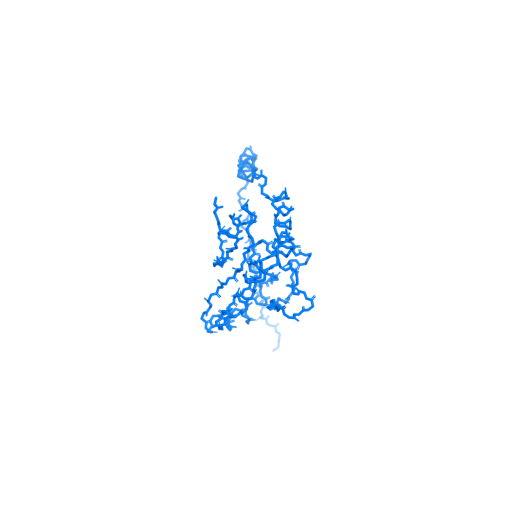 -6.401 53.683 1.00 40.81 159 ASP A CA 1
ATOM 1260 C C . ASP A 1 159 ? 7.942 -7.354 54.039 1.00 40.81 159 ASP A C 1
ATOM 1262 O O . ASP A 1 159 ? 7.732 -8.494 54.452 1.00 40.81 159 ASP A O 1
ATOM 1266 N N . HIS A 1 160 ? 9.186 -6.921 53.824 1.00 47.97 160 HIS A N 1
ATOM 1267 C CA . HIS A 1 160 ? 10.362 -7.605 54.359 1.00 47.97 160 HIS A CA 1
ATOM 1268 C C . HIS A 1 160 ? 10.714 -7.007 55.722 1.00 47.97 160 HIS A C 1
ATOM 1270 O O . HIS A 1 160 ? 11.544 -6.102 55.836 1.00 47.97 160 HIS A O 1
ATOM 1276 N N . ARG A 1 161 ? 10.119 -7.570 56.776 1.00 44.31 161 ARG A N 1
ATOM 1277 C CA . ARG A 1 161 ? 10.683 -7.534 58.127 1.00 44.31 161 ARG A CA 1
ATOM 1278 C C . ARG A 1 161 ? 10.679 -8.925 58.757 1.00 44.31 161 ARG A C 1
ATOM 1280 O O . ARG A 1 161 ? 9.642 -9.564 58.875 1.00 44.31 161 ARG A O 1
ATOM 1287 N N . SER A 1 162 ? 11.861 -9.268 59.271 1.00 40.00 162 SER A N 1
ATOM 1288 C CA . SER A 1 162 ? 12.143 -10.231 60.342 1.00 40.00 162 SER A CA 1
ATOM 1289 C C . SER A 1 162 ? 12.378 -11.697 59.953 1.00 40.00 162 SER A C 1
ATOM 1291 O O . SER A 1 162 ? 11.442 -12.484 59.861 1.00 40.00 162 SER A O 1
ATOM 1293 N N . ALA A 1 163 ? 13.658 -12.070 59.839 1.00 41.84 163 ALA A N 1
ATOM 1294 C CA . ALA A 1 163 ? 14.226 -13.227 60.539 1.00 41.84 163 ALA A CA 1
ATOM 1295 C C . ALA A 1 163 ? 15.770 -13.191 60.481 1.00 41.84 163 ALA A C 1
ATOM 1297 O O . ALA A 1 163 ? 16.331 -13.191 59.388 1.00 41.84 163 ALA A O 1
ATOM 1298 N N . ALA A 1 164 ? 16.372 -13.241 61.678 1.00 38.22 164 ALA A N 1
ATOM 1299 C CA . ALA A 1 164 ? 17.790 -13.409 62.037 1.00 38.22 164 ALA A CA 1
ATOM 1300 C C . ALA A 1 164 ? 18.726 -12.199 61.868 1.00 38.22 164 ALA A C 1
ATOM 1302 O O . ALA A 1 164 ? 19.118 -11.869 60.729 1.00 38.22 164 ALA A O 1
#

Sequence (164 aa):
QAAHSTIACSGSVSLELLYFTRPTVIYYKLSRVFEWLFRRVFSRVAKIRYVTLVNLLVCDEPFCQRAEPWDPHGPRADEPIFPEYPTSRDKSADVAEHVIEWLRQPAKHERCRQRLEELKARVAHGGASRAAATAILARLAKGATSPQKHAVGEQPAADHRSAA

Secondary structure (DSSP, 8-state):
---SSEEE-SSTHHHHHHHTT--EEEEEE--HHHHHHIIIIIHHH--BS-SSHHHHHH-S--B-SS-PPP-TTSTTTTS-SS-EEEESS--HHHHHHHHHHHHH-HHHHHHHHHHHHHHHHHH-S--HHHHHHHHHHHHHHT------------PPPP------

Foldseek 3Di:
DDDLAEEEAADPVLVVCLLVLHQYAHEAADDPVRVVVCQVPVQQPVQAQDPHVQLLLQDPPRGHNGHDHDDCPDPCNVSGLHHHHNYNDDCVVVRVVSVVCVVVPVPVSVVSSVSSVVSCVVPVPDCPVVVVVVVVVVCVVVPDPDPDPPPPDPDDDDDDDDDD

Radius of gyration: 22.52 Å; chains: 1; bounding box: 48×26×83 Å

Organism: NCBI:txid412755

InterPro domains:
  IPR003835 Glycosyl transferase, family 19 [PF02684] (2-59)
  IPR003835 Glycosyl transferase, family 19 [PTHR30372] (2-142)